Protein AF-A0A1R1YXZ3-F1 (afdb_monomer_lite)

Sequence (141 aa):
MTSAPQQPGLRSFIVYDRVPAGLAAYPITDDRNAPHLHMGDFAIIDPSDTDPCEGELFLMEWRSSPGHYSVNETFFRPGITGWCVGPVAQPEWVKEAIAAGAQPARWCDFGYKTEALRERLMGRIVGLFQSTYSEPMEAGQ

Structure (mmCIF, N/CA/C/O backbone):
data_AF-A0A1R1YXZ3-F1
#
_entry.id   AF-A0A1R1YXZ3-F1
#
loop_
_atom_site.group_PDB
_atom_site.id
_atom_site.type_symbol
_atom_site.label_atom_id
_atom_site.label_alt_id
_atom_site.label_comp_id
_atom_site.label_asym_id
_atom_site.label_entity_id
_atom_site.label_seq_id
_atom_site.pdbx_PDB_ins_code
_atom_site.Cartn_x
_atom_site.Cartn_y
_atom_site.Cartn_z
_atom_site.occupancy
_atom_site.B_iso_or_equiv
_atom_site.auth_seq_id
_atom_site.auth_comp_id
_atom_site.auth_asym_id
_atom_site.auth_atom_id
_atom_site.pdbx_PDB_model_num
ATOM 1 N N . MET A 1 1 ? 21.638 -24.372 11.375 1.00 40.50 1 MET A N 1
ATOM 2 C CA . MET A 1 1 ? 20.678 -24.812 10.342 1.00 40.50 1 MET A CA 1
ATOM 3 C C . MET A 1 1 ? 19.543 -23.808 10.345 1.00 40.50 1 MET A C 1
ATOM 5 O O . MET A 1 1 ? 18.731 -23.829 11.257 1.00 40.50 1 MET A O 1
ATOM 9 N N . THR A 1 2 ? 19.563 -22.851 9.425 1.00 44.94 2 THR A N 1
ATOM 10 C CA . THR A 1 2 ? 18.511 -21.836 9.315 1.00 44.94 2 THR A CA 1
ATOM 11 C C . THR A 1 2 ? 17.342 -22.503 8.603 1.00 44.94 2 THR A C 1
ATOM 13 O O . THR A 1 2 ? 17.485 -22.882 7.443 1.00 44.94 2 THR A O 1
ATOM 16 N N . SER A 1 3 ? 16.236 -22.755 9.309 1.00 51.53 3 SER A N 1
ATOM 17 C CA . SER A 1 3 ? 15.028 -23.280 8.669 1.00 51.53 3 SER A CA 1
ATOM 18 C C . SER A 1 3 ? 14.614 -22.297 7.584 1.00 51.53 3 SER A C 1
ATOM 20 O O . SER A 1 3 ? 14.438 -21.113 7.873 1.00 51.53 3 SER A O 1
ATOM 22 N N . ALA A 1 4 ? 14.470 -22.773 6.347 1.00 56.22 4 ALA A N 1
ATOM 23 C CA . ALA A 1 4 ? 13.774 -22.001 5.331 1.00 56.22 4 ALA A CA 1
ATOM 24 C C . ALA A 1 4 ? 12.374 -21.654 5.876 1.00 56.22 4 ALA A C 1
ATOM 26 O O . ALA A 1 4 ? 11.801 -22.470 6.615 1.00 56.22 4 ALA A O 1
ATOM 27 N N . PRO A 1 5 ? 11.838 -20.455 5.585 1.00 53.75 5 PRO A N 1
ATOM 28 C CA . PRO A 1 5 ? 10.486 -20.112 5.998 1.00 53.75 5 PRO A CA 1
ATOM 29 C C . PRO A 1 5 ? 9.535 -21.187 5.475 1.00 53.75 5 PRO A C 1
ATOM 31 O O . PRO A 1 5 ? 9.647 -21.608 4.324 1.00 53.75 5 PRO A O 1
ATOM 34 N N . GLN A 1 6 ? 8.611 -21.638 6.327 1.00 63.03 6 GLN A N 1
ATOM 35 C CA . GLN A 1 6 ? 7.654 -22.693 5.982 1.00 63.03 6 GLN A CA 1
ATOM 36 C C . GLN A 1 6 ? 6.846 -22.339 4.720 1.00 63.03 6 GLN A C 1
ATOM 38 O O . GLN A 1 6 ? 6.395 -23.234 4.010 1.00 63.03 6 GLN A O 1
ATOM 43 N N . GLN A 1 7 ? 6.717 -21.042 4.416 1.00 58.22 7 GLN A N 1
ATOM 44 C CA . GLN A 1 7 ? 6.123 -20.525 3.191 1.00 58.22 7 GLN A CA 1
ATOM 45 C C . GLN A 1 7 ? 6.930 -19.325 2.653 1.00 58.22 7 GLN A C 1
ATOM 47 O O . GLN A 1 7 ? 6.737 -18.194 3.105 1.00 58.22 7 GLN A O 1
ATOM 52 N N . PRO A 1 8 ? 7.863 -19.544 1.710 1.00 57.09 8 PRO A N 1
ATOM 53 C CA . PRO A 1 8 ? 8.615 -18.464 1.076 1.00 57.09 8 PRO A CA 1
ATOM 54 C C . PRO A 1 8 ? 7.675 -17.491 0.354 1.00 57.09 8 PRO A C 1
ATOM 56 O O . PRO A 1 8 ? 6.821 -17.920 -0.416 1.00 57.09 8 PRO A O 1
ATOM 59 N N . GLY A 1 9 ? 7.833 -16.190 0.604 1.00 61.81 9 GLY A N 1
ATOM 60 C CA . GLY A 1 9 ? 7.010 -15.144 -0.013 1.00 61.81 9 GLY A CA 1
ATOM 61 C C . GLY A 1 9 ? 5.637 -14.929 0.630 1.00 61.81 9 GLY A C 1
ATOM 62 O O . GLY A 1 9 ? 4.918 -14.040 0.189 1.00 61.81 9 GLY A O 1
ATOM 63 N N . LEU A 1 10 ? 5.269 -15.683 1.678 1.00 64.12 10 LEU A N 1
ATOM 64 C CA . LEU A 1 10 ? 4.048 -15.414 2.434 1.00 64.12 10 LEU A CA 1
ATOM 65 C C . LEU A 1 10 ? 4.329 -14.563 3.677 1.00 64.12 10 LEU A C 1
ATOM 67 O O . LEU A 1 10 ? 5.029 -14.990 4.595 1.00 64.12 10 LEU A O 1
ATOM 71 N N . ARG A 1 11 ? 3.763 -13.352 3.702 1.00 70.44 11 ARG A N 1
ATOM 72 C CA . ARG A 1 11 ? 3.744 -12.467 4.869 1.00 70.44 11 ARG A CA 1
ATOM 73 C C . ARG A 1 11 ? 2.458 -12.666 5.668 1.00 70.44 11 ARG A C 1
ATOM 75 O O . ARG A 1 11 ? 1.364 -12.608 5.106 1.00 70.44 11 ARG A O 1
ATOM 82 N N . SER A 1 12 ? 2.607 -12.851 6.979 1.00 81.00 12 SER A N 1
ATOM 83 C CA . SER A 1 12 ? 1.497 -12.831 7.935 1.00 81.00 12 SER A CA 1
ATOM 84 C C . SER A 1 12 ? 1.316 -11.428 8.504 1.00 81.00 12 SER A C 1
ATOM 86 O O . SER A 1 12 ? 2.286 -10.797 8.930 1.00 81.00 12 SER A O 1
ATOM 88 N N . PHE A 1 13 ? 0.074 -10.958 8.542 1.00 90.69 13 PHE A N 1
ATOM 89 C CA . PHE A 1 13 ? -0.295 -9.699 9.179 1.00 90.69 13 PHE A CA 1
ATOM 90 C C . PHE A 1 13 ? -0.572 -9.877 10.670 1.00 90.69 13 PHE A C 1
ATOM 92 O O . PHE A 1 13 ? -1.056 -10.922 11.107 1.00 90.69 13 PHE A O 1
ATOM 99 N N . ILE A 1 14 ? -0.303 -8.830 11.453 1.00 93.00 14 ILE A N 1
ATOM 100 C CA . ILE A 1 14 ? -0.816 -8.748 12.822 1.00 93.00 14 ILE A CA 1
ATOM 101 C C . ILE A 1 14 ? -2.337 -8.601 12.735 1.00 93.00 14 ILE A C 1
ATOM 103 O O . ILE A 1 14 ? -2.834 -7.758 11.989 1.00 93.00 14 ILE A O 1
ATOM 107 N N . VAL A 1 15 ? -3.069 -9.406 13.501 1.00 94.62 15 VAL A N 1
ATOM 108 C CA . VAL A 1 15 ? -4.523 -9.276 13.630 1.00 94.62 15 VAL A CA 1
ATOM 109 C C . VAL A 1 15 ? -4.831 -8.443 14.868 1.00 94.62 15 VAL A C 1
ATOM 111 O O . VAL A 1 15 ? -4.404 -8.776 15.974 1.00 94.62 15 VAL A O 1
ATOM 114 N N . TYR A 1 16 ? -5.560 -7.353 14.669 1.00 94.69 16 TYR A N 1
ATOM 115 C CA . TYR A 1 16 ? -5.976 -6.416 15.700 1.00 94.69 16 TYR A CA 1
ATOM 116 C C . TYR A 1 16 ? -7.467 -6.581 16.003 1.00 94.69 16 TYR A C 1
ATOM 118 O O . TYR A 1 16 ? -8.296 -6.645 15.096 1.00 94.69 16 TYR A O 1
ATOM 126 N N . ASP A 1 17 ? -7.815 -6.579 17.286 1.00 94.12 17 ASP A N 1
ATOM 127 C CA . ASP A 1 17 ? -9.196 -6.601 17.788 1.00 94.12 17 ASP A CA 1
ATOM 128 C C . ASP A 1 17 ? -9.834 -5.202 17.865 1.00 94.12 17 ASP A C 1
ATOM 130 O O . ASP A 1 17 ? -11.046 -5.057 18.019 1.00 94.12 17 ASP A O 1
ATOM 134 N N . ARG A 1 18 ? -9.010 -4.159 17.742 1.00 94.19 18 ARG A N 1
ATOM 135 C CA . ARG A 1 18 ? -9.368 -2.739 17.677 1.00 94.19 18 ARG A CA 1
ATOM 136 C C . ARG A 1 18 ? -8.347 -1.992 16.835 1.00 94.19 18 ARG A C 1
ATOM 138 O O . ARG A 1 18 ? -7.173 -2.348 16.844 1.00 94.19 18 ARG A O 1
ATOM 145 N N . VAL A 1 19 ? -8.758 -0.913 16.178 1.00 96.31 19 VAL A N 1
ATOM 146 C CA . VAL A 1 19 ? -7.818 -0.028 15.474 1.00 96.31 19 VAL A CA 1
ATOM 147 C C . VAL A 1 19 ? -6.916 0.664 16.508 1.00 96.31 19 VAL A C 1
ATOM 149 O O . VAL A 1 19 ? -7.438 1.377 17.372 1.00 96.31 19 VAL A O 1
ATOM 152 N N . PRO A 1 20 ? -5.585 0.457 16.483 1.00 96.56 20 PRO A N 1
ATOM 153 C CA . PRO A 1 20 ? -4.685 1.136 17.410 1.00 96.56 20 PRO A CA 1
ATOM 154 C C . PRO A 1 20 ? -4.697 2.655 17.203 1.00 96.56 20 PRO A C 1
ATOM 156 O O . PRO A 1 20 ? -4.926 3.145 16.099 1.00 96.56 20 PRO A O 1
ATOM 159 N N . ALA A 1 21 ? -4.425 3.413 18.266 1.00 97.25 21 ALA A N 1
ATOM 160 C CA . ALA A 1 21 ? -4.357 4.869 18.176 1.00 97.25 21 ALA A CA 1
ATOM 161 C C . ALA A 1 21 ? -3.282 5.308 17.168 1.00 97.25 21 ALA A C 1
ATOM 163 O O . ALA A 1 21 ? -2.166 4.793 17.186 1.00 97.25 21 ALA A O 1
ATOM 164 N N . GLY A 1 22 ? -3.626 6.266 16.307 1.00 97.06 22 GLY A N 1
ATOM 165 C CA . GLY A 1 22 ? -2.747 6.747 15.237 1.00 97.06 22 GLY A CA 1
ATOM 166 C C . GLY A 1 22 ? -2.784 5.908 13.956 1.00 97.06 22 GLY A C 1
ATOM 167 O O . GLY A 1 22 ? -2.288 6.377 12.938 1.00 97.06 22 GLY A O 1
ATOM 168 N N . LEU A 1 23 ? -3.408 4.725 13.978 1.00 98.19 23 LEU A N 1
ATOM 169 C CA . LEU A 1 23 ? -3.632 3.903 12.789 1.00 98.19 23 LEU A CA 1
ATOM 170 C C . LEU A 1 23 ? -5.043 4.118 12.231 1.00 98.19 23 LEU A C 1
ATOM 172 O O . LEU A 1 23 ? -5.933 4.640 12.908 1.00 98.19 23 LEU A O 1
ATOM 176 N N . ALA A 1 24 ? -5.251 3.691 10.989 1.00 97.56 24 ALA A N 1
ATOM 177 C CA . ALA A 1 24 ? -6.545 3.722 10.317 1.00 97.56 24 ALA A CA 1
ATOM 178 C C . ALA A 1 24 ? -6.964 2.318 9.866 1.00 97.56 24 ALA A C 1
ATOM 180 O O . ALA A 1 24 ? -6.123 1.441 9.700 1.00 97.56 24 ALA A O 1
ATOM 181 N N . ALA A 1 25 ? -8.263 2.112 9.650 1.00 97.19 25 ALA A N 1
ATOM 182 C CA . ALA A 1 25 ? -8.789 0.909 9.011 1.00 97.19 25 ALA A CA 1
ATOM 183 C C . ALA A 1 25 ? -9.325 1.250 7.618 1.00 97.19 25 ALA A C 1
ATOM 185 O O . ALA A 1 25 ? -9.957 2.292 7.434 1.00 97.19 25 ALA A O 1
ATOM 186 N N . TYR A 1 26 ? -9.108 0.359 6.655 1.00 97.50 26 TYR A N 1
ATOM 187 C CA . TYR A 1 26 ? -9.589 0.509 5.286 1.00 97.50 26 TYR A CA 1
ATOM 188 C C . TYR A 1 26 ? -10.239 -0.789 4.791 1.00 97.50 26 TYR A C 1
ATOM 190 O O . TYR A 1 26 ? -9.617 -1.848 4.898 1.00 97.50 26 TYR A O 1
ATOM 198 N N . PRO A 1 27 ? -11.475 -0.733 4.263 1.00 97.19 27 PRO A N 1
ATOM 199 C CA . PRO A 1 27 ? -12.170 -1.918 3.778 1.00 97.19 27 PRO A CA 1
ATOM 200 C C . PRO A 1 27 ? -11.547 -2.425 2.475 1.00 97.19 27 PRO A C 1
ATOM 202 O O . PRO A 1 27 ? -11.344 -1.664 1.528 1.00 97.19 27 PRO A O 1
ATOM 205 N N . ILE A 1 28 ? -11.298 -3.726 2.402 1.00 95.88 28 ILE A N 1
ATOM 206 C CA . ILE A 1 28 ? -10.852 -4.403 1.189 1.00 95.88 28 ILE A CA 1
ATOM 207 C C . ILE A 1 28 ? -12.078 -4.830 0.385 1.00 95.88 28 ILE A C 1
ATOM 209 O O . ILE A 1 28 ? -12.959 -5.535 0.875 1.00 95.88 28 ILE A O 1
ATOM 213 N N . THR A 1 29 ? -12.150 -4.376 -0.862 1.00 94.31 29 THR A N 1
ATOM 214 C CA . THR A 1 29 ? -13.336 -4.517 -1.722 1.00 94.31 29 THR A CA 1
ATOM 215 C C . THR A 1 29 ? -13.157 -5.524 -2.858 1.00 94.31 29 THR A C 1
ATOM 217 O O . THR A 1 29 ? -14.094 -5.745 -3.620 1.00 94.31 29 THR A O 1
ATOM 220 N N . ASP A 1 30 ? -11.978 -6.138 -2.977 1.00 91.31 30 ASP A N 1
ATOM 221 C CA . ASP A 1 30 ? -11.647 -7.137 -3.992 1.00 91.31 30 ASP A CA 1
ATOM 222 C C . ASP A 1 30 ? -10.532 -8.087 -3.512 1.00 91.31 30 ASP A C 1
ATOM 224 O O . ASP A 1 30 ? -9.866 -7.821 -2.516 1.00 91.31 30 ASP A O 1
ATOM 228 N N . ASP A 1 31 ? -10.317 -9.190 -4.232 1.00 91.38 31 ASP A N 1
ATOM 229 C CA . ASP A 1 31 ? -9.305 -10.210 -3.906 1.00 91.38 31 ASP A CA 1
ATOM 230 C C . ASP A 1 31 ? -7.979 -10.029 -4.670 1.00 91.38 31 ASP A C 1
ATOM 232 O O . ASP A 1 31 ? -7.192 -10.969 -4.812 1.00 91.38 31 ASP A O 1
ATOM 236 N N . ARG A 1 32 ? -7.685 -8.834 -5.201 1.00 89.31 32 ARG A N 1
ATOM 237 C CA . ARG A 1 32 ? -6.461 -8.631 -6.000 1.00 89.31 32 ARG A CA 1
ATOM 238 C C . ARG A 1 32 ? -5.179 -8.750 -5.174 1.00 89.31 32 ARG A C 1
ATOM 240 O O . ARG A 1 32 ? -4.110 -8.936 -5.740 1.00 89.31 32 ARG A O 1
ATOM 247 N N . ASN A 1 33 ? -5.269 -8.664 -3.851 1.00 91.06 33 ASN A N 1
ATOM 248 C CA . ASN A 1 33 ? -4.130 -8.812 -2.945 1.00 91.06 33 ASN A CA 1
ATOM 249 C C . ASN A 1 33 ? -4.156 -10.128 -2.152 1.00 91.06 33 ASN A C 1
ATOM 251 O O . ASN A 1 33 ? -3.428 -10.278 -1.167 1.00 91.06 33 ASN A O 1
ATOM 255 N N . ALA A 1 34 ? -4.957 -11.102 -2.594 1.00 89.81 34 ALA A N 1
ATOM 256 C CA . ALA A 1 34 ? -4.901 -12.453 -2.060 1.00 89.81 34 ALA A CA 1
ATOM 257 C C . ALA A 1 34 ? -3.501 -13.068 -2.298 1.00 89.81 34 ALA A C 1
ATOM 259 O O . ALA A 1 34 ? -2.867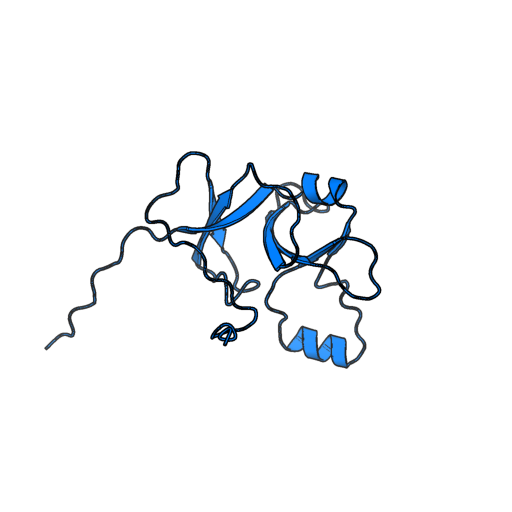 -12.787 -3.320 1.00 89.81 34 ALA A O 1
ATOM 260 N N . PRO A 1 35 ? -2.995 -13.916 -1.385 1.00 89.12 35 PRO A N 1
ATOM 261 C CA . PRO A 1 35 ? -3.666 -14.438 -0.189 1.00 89.12 35 PRO A CA 1
ATOM 262 C C . PRO A 1 35 ? -3.497 -13.558 1.064 1.00 89.12 35 PRO A C 1
ATOM 264 O O . PRO A 1 35 ? -3.829 -13.995 2.160 1.00 89.12 35 PRO A O 1
ATOM 267 N N . HIS A 1 36 ? -2.924 -12.358 0.941 1.00 89.12 36 HIS A N 1
ATOM 268 C CA . HIS A 1 36 ? -2.626 -11.516 2.105 1.00 89.12 36 HIS A CA 1
ATOM 269 C C . HIS A 1 36 ? -3.829 -10.712 2.582 1.00 89.12 36 HIS A C 1
ATOM 271 O O . HIS A 1 36 ? -3.971 -10.492 3.781 1.00 89.12 36 HIS A O 1
ATOM 277 N N . LEU A 1 37 ? -4.653 -10.253 1.640 1.00 92.69 37 LEU A N 1
ATOM 278 C CA . LEU A 1 37 ? -5.869 -9.490 1.890 1.00 92.69 37 LEU A CA 1
ATOM 279 C C . LEU A 1 37 ? -6.987 -10.044 1.012 1.00 92.69 37 LEU A C 1
ATOM 281 O O . LEU A 1 37 ? -6.795 -10.223 -0.195 1.00 92.69 37 LEU A O 1
ATOM 285 N N . HIS A 1 38 ? -8.144 -10.265 1.618 1.00 93.25 38 HIS A N 1
ATOM 286 C CA . HIS A 1 38 ? -9.344 -10.763 0.966 1.00 93.25 38 HIS A CA 1
ATOM 287 C C . HIS A 1 38 ? -10.457 -9.721 0.963 1.00 93.25 38 HIS A C 1
ATOM 289 O O . HIS A 1 38 ? -10.535 -8.849 1.832 1.00 93.25 38 HIS A O 1
ATOM 295 N N . MET A 1 39 ? -11.358 -9.823 -0.012 1.00 94.19 39 MET A N 1
ATOM 296 C CA . MET A 1 39 ? -12.573 -9.016 -0.023 1.00 94.19 39 MET A CA 1
ATOM 297 C C . MET A 1 39 ? -13.356 -9.214 1.285 1.00 94.19 39 MET A C 1
ATOM 299 O O . MET A 1 39 ? -13.643 -10.339 1.688 1.00 94.19 39 MET A O 1
ATOM 303 N N . GLY A 1 40 ? -13.744 -8.107 1.920 1.00 93.81 40 GLY A N 1
ATOM 304 C CA . GLY A 1 40 ? -14.430 -8.100 3.214 1.00 93.81 40 GLY A CA 1
ATOM 305 C C . GLY A 1 40 ? -13.500 -7.911 4.414 1.00 93.81 40 GLY A C 1
ATOM 306 O O . GLY A 1 40 ? -13.990 -7.573 5.493 1.00 93.81 40 GLY A O 1
ATOM 307 N N . ASP A 1 41 ? -12.184 -8.044 4.232 1.00 95.31 41 ASP A N 1
ATOM 308 C CA . ASP A 1 41 ? -11.213 -7.686 5.262 1.00 95.31 41 ASP A CA 1
ATOM 309 C C . ASP A 1 41 ? -11.211 -6.176 5.528 1.00 95.31 41 ASP A C 1
ATOM 311 O O . ASP A 1 41 ? -11.558 -5.351 4.678 1.00 95.31 41 ASP A O 1
ATOM 315 N N . PHE A 1 42 ? -10.728 -5.801 6.710 1.00 96.94 42 PHE A N 1
ATOM 316 C CA . PHE A 1 42 ? -10.348 -4.429 7.022 1.00 96.94 42 PHE A CA 1
ATOM 317 C C . PHE A 1 42 ? -8.842 -4.378 7.254 1.00 96.94 42 PHE A C 1
ATOM 319 O O . PHE A 1 42 ? -8.346 -4.880 8.258 1.00 96.94 42 PHE A O 1
ATOM 326 N N . ALA A 1 43 ? -8.102 -3.760 6.341 1.00 97.44 43 ALA A N 1
ATOM 327 C CA . ALA A 1 43 ? -6.667 -3.568 6.495 1.00 97.44 43 ALA A CA 1
ATOM 328 C C . ALA A 1 43 ? -6.378 -2.440 7.493 1.00 97.44 43 ALA A C 1
ATOM 330 O O . ALA A 1 43 ? -6.985 -1.371 7.422 1.00 97.44 43 ALA A O 1
ATOM 331 N N . ILE A 1 44 ? -5.431 -2.665 8.403 1.00 98.06 44 ILE A N 1
ATOM 332 C CA . ILE A 1 44 ? -4.891 -1.638 9.294 1.00 98.06 44 ILE A CA 1
ATOM 333 C C . ILE A 1 44 ? -3.724 -0.940 8.603 1.00 98.06 44 ILE A C 1
ATOM 335 O O . ILE A 1 44 ? -2.773 -1.588 8.159 1.00 98.06 44 ILE A O 1
ATOM 339 N N . ILE A 1 45 ? -3.797 0.384 8.553 1.00 98.25 45 ILE A N 1
ATOM 340 C CA . ILE A 1 45 ? -2.853 1.268 7.877 1.00 98.25 45 ILE A CA 1
ATOM 341 C C . ILE A 1 45 ? -2.107 2.107 8.911 1.00 98.25 45 ILE A C 1
ATOM 343 O O . ILE A 1 45 ? -2.737 2.703 9.787 1.00 98.25 45 ILE A O 1
ATOM 347 N N . ASP A 1 46 ? -0.788 2.208 8.758 1.00 98.25 46 ASP A N 1
ATOM 348 C CA . ASP A 1 46 ? 0.028 3.239 9.397 1.00 98.25 46 ASP A CA 1
ATOM 349 C C . ASP A 1 46 ? 0.216 4.430 8.444 1.00 98.25 46 ASP A C 1
ATOM 351 O O . ASP A 1 46 ? 1.019 4.339 7.512 1.00 98.25 46 ASP A O 1
ATOM 355 N N . PRO A 1 47 ? -0.510 5.548 8.646 1.00 98.00 47 PRO A N 1
ATOM 356 C CA . PRO A 1 47 ? -0.427 6.712 7.769 1.00 98.00 47 PRO A CA 1
ATOM 357 C C . PRO A 1 47 ? 0.879 7.501 7.921 1.00 98.00 47 PRO A C 1
ATOM 359 O O . PRO A 1 47 ? 1.164 8.373 7.103 1.00 98.00 47 PRO A O 1
ATOM 362 N N . SER A 1 48 ? 1.669 7.236 8.967 1.00 97.75 48 SER A N 1
ATOM 363 C CA . SER A 1 48 ? 2.979 7.867 9.142 1.00 97.75 48 SER A CA 1
ATOM 364 C C . SER A 1 48 ? 4.072 7.187 8.312 1.00 97.75 48 SER A C 1
ATOM 366 O O . SER A 1 48 ? 5.081 7.819 7.989 1.00 97.75 48 SER A O 1
ATOM 368 N N . ASP A 1 49 ? 3.849 5.932 7.908 1.00 97.88 49 ASP A N 1
ATOM 369 C CA . ASP A 1 49 ? 4.781 5.150 7.104 1.00 97.88 49 ASP A CA 1
ATOM 370 C C . ASP A 1 49 ? 4.410 5.202 5.618 1.00 97.88 49 ASP A C 1
ATOM 372 O O . ASP A 1 49 ? 3.565 4.457 5.118 1.00 97.88 49 ASP A O 1
ATOM 376 N N . THR A 1 50 ? 5.069 6.109 4.903 1.00 98.19 50 THR A N 1
ATOM 377 C CA . THR A 1 50 ? 4.899 6.319 3.457 1.00 98.19 50 THR A CA 1
ATOM 378 C C . THR A 1 50 ? 6.163 5.983 2.669 1.00 98.19 50 THR A C 1
ATOM 380 O O . THR A 1 50 ? 6.248 6.287 1.480 1.00 98.19 50 THR A O 1
ATOM 383 N N . ASP A 1 51 ? 7.168 5.376 3.310 1.00 97.75 51 ASP A N 1
ATOM 384 C CA . ASP A 1 51 ? 8.424 5.048 2.641 1.00 97.75 51 ASP A CA 1
ATOM 385 C C . ASP A 1 51 ? 8.279 3.734 1.858 1.00 97.75 51 ASP A C 1
ATOM 387 O O . ASP A 1 51 ? 8.053 2.690 2.485 1.00 97.75 51 ASP A O 1
ATOM 391 N N . PRO A 1 52 ? 8.373 3.753 0.510 1.00 96.75 52 PRO A N 1
ATOM 392 C CA . PRO A 1 52 ? 8.187 2.554 -0.299 1.00 96.75 52 PRO A CA 1
ATOM 393 C C . PRO A 1 52 ? 9.185 1.460 0.091 1.00 96.75 52 PRO A C 1
ATOM 395 O O . PRO A 1 52 ? 10.374 1.727 0.268 1.00 96.75 52 PRO A O 1
ATOM 398 N N . CYS A 1 53 ? 8.710 0.220 0.189 1.00 95.31 53 CYS A N 1
ATOM 399 C CA . CYS A 1 53 ? 9.531 -0.918 0.586 1.00 95.31 53 CYS A CA 1
ATOM 400 C C . CYS A 1 53 ? 9.187 -2.130 -0.281 1.00 95.31 53 CYS A C 1
ATOM 402 O O . CYS A 1 53 ? 8.018 -2.460 -0.464 1.00 95.31 53 CYS A O 1
ATOM 404 N N . GLU A 1 54 ? 10.197 -2.777 -0.853 1.00 93.88 54 GLU A N 1
ATOM 405 C CA . GLU A 1 54 ? 9.974 -3.888 -1.776 1.00 93.88 54 GLU A CA 1
ATOM 406 C C . GLU A 1 54 ? 9.220 -5.043 -1.097 1.00 93.88 54 GLU A C 1
ATOM 408 O O . GLU A 1 54 ? 9.632 -5.529 -0.046 1.00 93.88 54 GLU A O 1
ATOM 413 N N . GLY A 1 55 ? 8.112 -5.465 -1.708 1.00 91.62 55 GLY A N 1
ATOM 414 C CA . GLY A 1 55 ? 7.227 -6.517 -1.206 1.00 91.62 55 GLY A CA 1
ATOM 415 C C . GLY A 1 55 ? 6.179 -6.053 -0.189 1.00 91.62 55 GLY A C 1
ATOM 416 O O . GLY A 1 55 ? 5.352 -6.851 0.250 1.00 91.62 55 GLY A O 1
ATOM 417 N N . GLU A 1 56 ? 6.188 -4.779 0.212 1.00 95.12 56 GLU A N 1
ATOM 418 C CA . GLU A 1 56 ? 5.232 -4.251 1.186 1.00 95.12 56 GLU A CA 1
ATOM 419 C C . GLU A 1 56 ? 3.973 -3.693 0.510 1.00 95.12 56 GLU A C 1
ATOM 421 O O . GLU A 1 56 ? 4.019 -3.112 -0.577 1.00 95.12 56 GLU A O 1
ATOM 426 N N . LEU A 1 57 ? 2.833 -3.861 1.187 1.00 96.56 57 LEU A N 1
ATOM 427 C CA . LEU A 1 57 ? 1.542 -3.334 0.752 1.00 96.56 57 LEU A CA 1
ATOM 428 C C . LEU A 1 57 ? 1.320 -1.935 1.315 1.00 96.56 57 LEU A C 1
ATOM 430 O O . LEU A 1 57 ? 1.527 -1.692 2.504 1.00 96.56 57 LEU A O 1
ATOM 434 N N . PHE A 1 58 ? 0.796 -1.042 0.485 1.00 98.06 58 PHE A N 1
ATOM 435 C CA . PHE A 1 58 ? 0.417 0.311 0.874 1.00 98.06 58 PHE A CA 1
ATOM 436 C C . PHE A 1 58 ? -0.972 0.648 0.352 1.00 98.06 58 PHE A C 1
ATOM 438 O O . PHE A 1 58 ? -1.364 0.211 -0.733 1.00 98.06 58 PHE A O 1
ATOM 445 N N . LEU A 1 59 ? -1.698 1.487 1.092 1.00 97.94 59 LEU A N 1
ATOM 446 C CA . LEU A 1 59 ? -2.830 2.199 0.517 1.00 97.94 59 LEU A CA 1
ATOM 447 C C . LEU A 1 59 ? -2.281 3.307 -0.386 1.00 97.94 59 LEU A C 1
ATOM 449 O O . LEU A 1 59 ? -1.518 4.155 0.070 1.00 97.94 59 LEU A O 1
ATOM 453 N N . MET A 1 60 ? -2.669 3.312 -1.656 1.00 96.50 60 MET A N 1
ATOM 454 C CA . MET A 1 60 ? -2.190 4.280 -2.641 1.00 96.50 60 MET A CA 1
ATOM 455 C C . MET A 1 60 ? -3.350 5.069 -3.242 1.00 96.50 60 MET A C 1
ATOM 457 O O . MET A 1 60 ? -4.384 4.488 -3.569 1.00 96.50 60 MET A O 1
ATOM 461 N N . GLU A 1 61 ? -3.151 6.373 -3.441 1.00 95.31 61 GLU A N 1
ATOM 462 C CA . GLU A 1 61 ? -4.038 7.224 -4.239 1.00 95.31 61 GLU A CA 1
ATOM 463 C C . GLU A 1 61 ? -3.561 7.323 -5.698 1.00 95.31 61 GLU A C 1
ATOM 465 O O . GLU A 1 61 ? -2.411 7.683 -5.981 1.00 95.31 61 GLU A O 1
ATOM 470 N N . TRP A 1 62 ? -4.456 7.059 -6.652 1.00 89.06 62 TRP A N 1
ATOM 471 C CA . TRP A 1 62 ? -4.113 7.086 -8.075 1.00 89.06 62 TRP A CA 1
ATOM 472 C C . TRP A 1 62 ? -4.024 8.502 -8.644 1.00 89.06 62 TRP A C 1
ATOM 474 O O . TRP A 1 62 ? -4.948 9.307 -8.543 1.00 89.06 62 TRP A O 1
ATOM 484 N N . ARG A 1 63 ? -2.938 8.788 -9.374 1.00 81.12 63 ARG A N 1
ATOM 485 C CA . ARG A 1 63 ? -2.725 10.098 -10.014 1.00 81.12 63 ARG A CA 1
ATOM 486 C C . ARG A 1 63 ? -3.804 10.477 -11.023 1.00 81.12 63 ARG A C 1
ATOM 488 O O . ARG A 1 63 ? -4.140 11.652 -11.134 1.00 81.12 63 ARG A O 1
ATOM 495 N N . SER A 1 64 ? -4.300 9.505 -11.780 1.00 80.88 64 SER A N 1
ATOM 496 C CA . SER A 1 64 ? -5.311 9.719 -12.818 1.00 80.88 64 SER A CA 1
ATOM 497 C C . SER A 1 64 ? -6.710 9.976 -12.255 1.00 80.88 64 SER A C 1
ATOM 499 O O . SER A 1 64 ? -7.560 10.477 -12.985 1.00 80.88 64 SER A O 1
ATOM 501 N N . SER A 1 65 ? -6.950 9.656 -10.982 1.00 83.25 65 SER A N 1
ATOM 502 C CA . SER A 1 65 ? -8.259 9.779 -10.348 1.00 83.25 65 SER A CA 1
ATOM 503 C C . SER A 1 65 ? -8.098 10.125 -8.865 1.00 83.25 65 SER A C 1
ATOM 505 O O . SER A 1 65 ? -8.150 9.226 -8.027 1.00 83.25 65 SER A O 1
ATOM 507 N N . PRO A 1 66 ? -7.907 11.412 -8.525 1.00 86.31 66 PRO A N 1
ATOM 508 C CA . PRO A 1 66 ? -7.861 11.855 -7.134 1.00 86.31 66 PRO A CA 1
ATOM 509 C C . PRO A 1 66 ? -9.076 11.357 -6.338 1.00 86.31 66 PRO A C 1
ATOM 511 O O . PRO A 1 66 ? -10.193 11.321 -6.858 1.00 86.31 66 PRO A O 1
ATOM 514 N N . GLY A 1 67 ? -8.854 10.943 -5.093 1.00 89.31 67 GLY A N 1
ATOM 515 C CA . GLY A 1 67 ? -9.855 10.306 -4.233 1.00 89.31 67 GLY A CA 1
ATOM 516 C C . GLY A 1 67 ? -10.128 8.829 -4.541 1.00 89.31 67 GLY A C 1
ATOM 517 O O . GLY A 1 67 ? -10.924 8.205 -3.840 1.00 89.31 67 GLY A O 1
ATOM 518 N N . HIS A 1 68 ? -9.486 8.247 -5.561 1.00 91.25 68 HIS A N 1
ATOM 519 C CA . HIS A 1 68 ? -9.541 6.811 -5.814 1.00 91.25 68 HIS A CA 1
ATOM 520 C C . HIS A 1 68 ? -8.338 6.114 -5.181 1.00 91.25 68 HIS A C 1
ATOM 522 O O . HIS A 1 68 ? -7.190 6.344 -5.573 1.00 91.25 68 HIS A O 1
ATOM 528 N N . TYR A 1 69 ? -8.626 5.231 -4.227 1.00 94.38 69 TYR A N 1
ATOM 529 C CA . TYR A 1 69 ? -7.625 4.506 -3.458 1.00 94.38 69 TYR A CA 1
ATOM 530 C C . TYR A 1 69 ? -7.658 3.016 -3.767 1.00 94.38 69 TYR A C 1
ATOM 532 O O . TYR A 1 69 ? -8.716 2.445 -4.022 1.00 94.38 69 TYR A O 1
ATOM 540 N N . S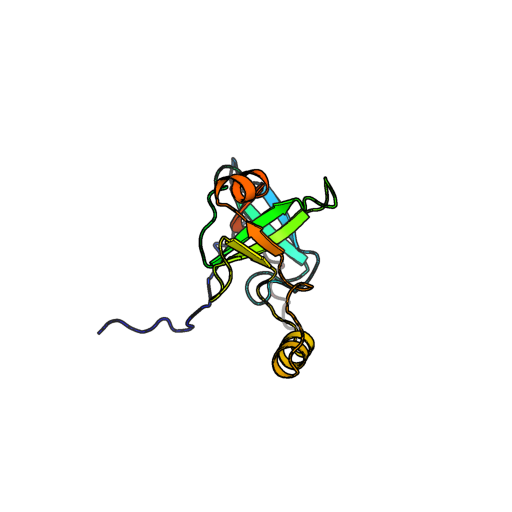ER A 1 70 ? -6.499 2.372 -3.697 1.00 94.25 70 SER A N 1
ATOM 541 C CA . SER A 1 70 ? -6.413 0.912 -3.696 1.00 94.25 70 SER A CA 1
ATOM 542 C C . SER A 1 70 ? -5.157 0.443 -2.983 1.00 94.25 70 SER A C 1
ATOM 544 O O . SER A 1 70 ? -4.145 1.149 -2.987 1.00 94.25 70 SER A O 1
ATOM 546 N N . VAL A 1 71 ? -5.206 -0.768 -2.439 1.00 95.94 71 VAL A N 1
ATOM 547 C CA . VAL A 1 71 ? -4.028 -1.415 -1.864 1.00 95.94 71 VAL A CA 1
ATOM 548 C C . VAL A 1 71 ? -3.171 -2.016 -2.973 1.00 95.94 71 VAL A C 1
ATOM 550 O O . VAL A 1 71 ? -3.687 -2.749 -3.818 1.00 95.94 71 VAL A O 1
ATOM 553 N N . ASN A 1 72 ? -1.877 -1.705 -2.963 1.00 95.25 72 ASN A N 1
ATOM 554 C CA . ASN A 1 72 ? -0.909 -2.232 -3.921 1.00 95.25 72 ASN A CA 1
ATOM 555 C C . ASN A 1 72 ? 0.400 -2.599 -3.223 1.00 95.25 72 ASN A C 1
ATOM 557 O O . ASN A 1 72 ? 0.806 -1.949 -2.261 1.00 95.25 72 ASN A O 1
ATOM 561 N N . GLU A 1 73 ? 1.066 -3.610 -3.763 1.00 95.31 73 GLU A N 1
ATOM 562 C CA . GLU A 1 73 ? 2.451 -3.950 -3.472 1.00 95.31 73 GLU A CA 1
ATOM 563 C C . GLU A 1 73 ? 3.386 -2.971 -4.179 1.00 95.31 73 GLU A C 1
ATOM 565 O O . GLU A 1 73 ? 3.187 -2.644 -5.354 1.00 95.31 73 GLU A O 1
ATOM 570 N N . THR A 1 74 ? 4.423 -2.522 -3.475 1.00 95.31 74 THR A N 1
ATOM 571 C CA . THR A 1 74 ? 5.554 -1.806 -4.073 1.00 95.31 74 THR A CA 1
ATOM 572 C C . THR A 1 74 ? 6.695 -2.780 -4.335 1.00 95.31 74 THR A C 1
ATOM 574 O O . THR A 1 74 ? 7.109 -3.493 -3.428 1.00 95.31 74 THR A O 1
ATOM 577 N N . PHE A 1 75 ? 7.239 -2.817 -5.550 1.00 93.62 75 PHE A N 1
ATOM 578 C CA . PHE A 1 75 ? 8.301 -3.764 -5.915 1.00 93.62 75 PHE A CA 1
ATOM 579 C C . PHE A 1 75 ? 9.202 -3.228 -7.032 1.00 93.62 75 PHE A C 1
ATOM 581 O O . PHE A 1 75 ? 8.865 -2.249 -7.708 1.00 93.62 75 PHE A O 1
ATOM 588 N N . PHE A 1 76 ? 10.342 -3.885 -7.264 1.00 91.44 76 PHE A N 1
ATOM 589 C CA . PHE A 1 76 ? 11.171 -3.643 -8.443 1.00 91.44 76 PHE A CA 1
ATOM 590 C C . PHE A 1 76 ? 10.982 -4.742 -9.487 1.00 91.44 76 PHE A C 1
ATOM 592 O O . PHE A 1 76 ? 10.816 -5.920 -9.178 1.00 91.44 76 PHE A O 1
ATOM 599 N N . ARG A 1 77 ? 11.027 -4.359 -10.766 1.00 86.31 77 ARG A N 1
ATOM 600 C CA . ARG A 1 77 ? 10.979 -5.304 -11.887 1.00 86.31 77 ARG A CA 1
ATOM 601 C C . ARG A 1 77 ? 12.255 -5.191 -12.724 1.00 86.31 77 ARG A C 1
ATOM 603 O O . ARG A 1 77 ? 12.623 -4.078 -13.104 1.00 86.31 77 ARG A O 1
ATOM 610 N N . PRO A 1 78 ? 12.904 -6.313 -13.087 1.00 85.06 78 PRO A N 1
ATOM 611 C CA . PRO A 1 78 ? 14.046 -6.291 -13.995 1.00 85.06 78 PRO A CA 1
ATOM 612 C C . PRO A 1 78 ? 13.729 -5.559 -15.305 1.00 85.06 78 PRO A C 1
ATOM 614 O O . PRO A 1 78 ? 12.700 -5.809 -15.932 1.00 85.06 78 PRO A O 1
ATOM 617 N N . GLY A 1 79 ? 14.618 -4.656 -15.720 1.00 84.88 79 GLY A N 1
ATOM 618 C CA . GLY A 1 79 ? 14.465 -3.874 -16.952 1.00 84.88 79 GLY A CA 1
ATOM 619 C C . GLY A 1 79 ? 13.553 -2.647 -16.841 1.00 84.88 79 GLY A C 1
ATOM 620 O O . GLY A 1 79 ? 13.436 -1.908 -17.816 1.00 84.88 79 GLY A O 1
ATOM 621 N N . ILE A 1 80 ? 12.947 -2.396 -15.677 1.00 86.56 80 ILE A N 1
ATOM 622 C CA . ILE A 1 80 ? 12.169 -1.185 -15.403 1.00 86.56 80 ILE A CA 1
ATOM 623 C C . ILE A 1 80 ? 12.942 -0.299 -14.426 1.00 86.56 80 ILE A C 1
ATOM 625 O O . ILE A 1 80 ? 13.354 -0.741 -13.356 1.00 86.56 80 ILE A O 1
ATOM 629 N N . THR A 1 81 ? 13.141 0.966 -14.792 1.00 92.31 81 THR A N 1
ATOM 630 C CA . THR A 1 81 ? 13.785 1.949 -13.914 1.00 92.31 81 THR A CA 1
ATOM 631 C C . THR A 1 81 ? 12.768 2.516 -12.932 1.00 92.31 81 THR A C 1
ATOM 633 O O . THR A 1 81 ? 11.780 3.093 -13.367 1.00 92.31 81 THR A O 1
ATOM 636 N N . GLY A 1 82 ? 13.046 2.442 -11.629 1.00 94.31 82 GLY A N 1
ATOM 637 C CA . GLY A 1 82 ? 12.185 2.992 -10.576 1.00 94.31 82 GLY A CA 1
ATOM 638 C C . GLY A 1 82 ? 11.187 1.982 -10.008 1.00 94.31 82 GLY A C 1
ATOM 639 O O . GLY A 1 82 ? 11.172 0.812 -10.390 1.00 94.31 82 GLY A O 1
ATOM 640 N N . TRP A 1 83 ? 10.367 2.445 -9.069 1.00 96.06 83 TRP A N 1
ATOM 641 C CA . TRP A 1 83 ? 9.379 1.620 -8.386 1.00 96.06 83 TRP A CA 1
ATOM 642 C C . TRP A 1 83 ? 8.237 1.220 -9.317 1.00 96.06 83 TRP A C 1
ATOM 644 O O . TRP A 1 83 ? 7.772 2.009 -10.150 1.00 96.06 83 TRP A O 1
ATOM 654 N N . CYS A 1 84 ? 7.780 -0.013 -9.130 1.00 93.69 84 CYS A N 1
ATOM 655 C CA . CYS A 1 84 ? 6.539 -0.536 -9.671 1.00 93.69 84 CYS A CA 1
ATOM 656 C C . CYS A 1 84 ? 5.515 -0.659 -8.543 1.00 93.69 84 CYS A C 1
ATOM 658 O O . CYS A 1 84 ? 5.869 -0.945 -7.398 1.00 93.69 84 CYS A O 1
ATOM 660 N N . VAL A 1 85 ? 4.249 -0.458 -8.890 1.00 93.56 85 VAL A N 1
ATOM 661 C CA . VAL A 1 85 ? 3.105 -0.675 -8.012 1.00 93.56 85 VAL A CA 1
ATOM 662 C C . VAL A 1 85 ? 2.066 -1.522 -8.714 1.00 93.56 85 VAL A C 1
ATOM 664 O O . VAL A 1 85 ? 1.765 -1.325 -9.895 1.00 93.56 85 VAL A O 1
ATOM 667 N N . GLY A 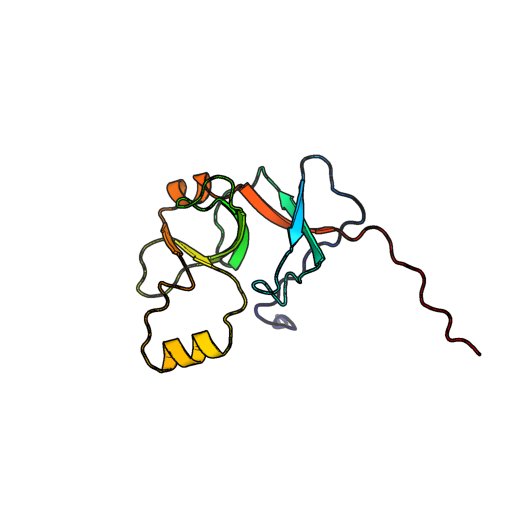1 86 ? 1.501 -2.469 -7.987 1.00 91.56 86 GLY A N 1
ATOM 668 C CA . GLY A 1 86 ? 0.405 -3.272 -8.492 1.00 91.56 86 GLY A CA 1
ATOM 669 C C . GLY A 1 86 ? -0.118 -4.240 -7.445 1.00 91.56 86 GLY A C 1
ATOM 670 O O . GLY A 1 86 ? 0.458 -4.366 -6.369 1.00 91.56 86 GLY A O 1
ATOM 671 N N . PRO A 1 87 ? -1.222 -4.920 -7.744 1.00 90.00 87 PRO A N 1
ATOM 672 C CA . PRO A 1 87 ? -1.762 -5.942 -6.861 1.00 90.00 87 PRO A CA 1
ATOM 673 C C . PRO A 1 87 ? -0.880 -7.200 -6.827 1.00 90.00 87 PRO A C 1
ATOM 675 O O . PRO A 1 87 ? -0.262 -7.555 -7.837 1.00 90.00 87 PRO A O 1
ATOM 678 N N . VAL A 1 88 ? -0.893 -7.901 -5.689 1.00 87.88 88 VAL A N 1
ATOM 679 C CA . VAL A 1 88 ? -0.099 -9.128 -5.458 1.00 87.88 88 VAL A CA 1
ATOM 680 C C . VAL A 1 88 ? -0.538 -10.269 -6.370 1.00 87.88 88 VAL A C 1
ATOM 682 O O . VAL A 1 88 ? 0.276 -10.911 -7.040 1.00 87.88 88 VAL A O 1
ATOM 685 N N . ALA A 1 89 ? -1.840 -10.552 -6.398 1.00 81.25 89 ALA A N 1
ATOM 686 C CA . ALA A 1 89 ? -2.365 -11.650 -7.184 1.00 81.25 89 ALA A CA 1
ATOM 687 C C . ALA A 1 89 ? -2.353 -11.240 -8.651 1.00 81.25 89 ALA A C 1
ATOM 689 O O . ALA A 1 89 ? -3.108 -10.367 -9.059 1.00 81.25 89 ALA A O 1
ATOM 690 N N . GLN A 1 90 ? -1.539 -11.895 -9.474 1.00 73.44 90 GLN A N 1
ATOM 691 C CA . GLN A 1 90 ? -1.702 -11.821 -10.923 1.00 73.44 90 GLN A CA 1
ATOM 692 C C . GLN A 1 90 ? -2.774 -12.836 -11.338 1.00 73.44 90 GLN A C 1
ATOM 694 O O . GLN A 1 90 ? -2.549 -14.038 -11.157 1.00 73.44 90 GLN A O 1
ATOM 699 N N . PRO A 1 91 ? -3.922 -12.399 -11.893 1.00 69.94 91 PRO A N 1
ATOM 700 C CA . PRO A 1 91 ? -4.910 -13.309 -12.448 1.00 69.94 91 PRO A CA 1
ATOM 701 C C . PRO A 1 91 ? -4.262 -14.239 -13.472 1.00 69.94 91 PRO A C 1
ATOM 703 O O . PRO A 1 91 ? -3.364 -13.822 -14.204 1.00 69.94 91 PRO A O 1
ATOM 706 N N . GLU A 1 92 ? -4.738 -15.478 -13.576 1.00 73.75 92 GLU A N 1
ATOM 707 C CA . GLU A 1 92 ? -4.125 -16.461 -14.478 1.00 73.75 92 GLU A CA 1
ATOM 708 C C . GLU A 1 92 ? -4.119 -15.981 -15.937 1.00 73.75 92 GLU A C 1
ATOM 710 O O . GLU A 1 92 ? -3.106 -16.080 -16.621 1.00 73.75 92 GLU A O 1
ATOM 715 N N . TRP A 1 93 ? -5.186 -15.299 -16.364 1.00 70.31 93 TRP A N 1
ATOM 716 C CA . TRP A 1 93 ? -5.256 -14.688 -17.692 1.00 70.31 93 TRP A CA 1
ATOM 717 C C . TRP A 1 93 ? -4.172 -13.619 -17.931 1.00 70.31 93 TRP A C 1
ATOM 719 O O . TRP A 1 93 ? -3.748 -13.423 -19.067 1.00 70.31 93 TRP A O 1
ATOM 729 N N . VAL A 1 94 ? -3.693 -12.925 -16.887 1.00 73.19 94 VAL A N 1
ATOM 730 C CA . VAL A 1 94 ? -2.568 -11.976 -16.998 1.00 73.19 94 VAL A CA 1
ATOM 731 C C . VAL A 1 94 ? -1.268 -12.737 -17.223 1.00 73.19 94 VAL A C 1
ATOM 733 O O . VAL A 1 94 ? -0.476 -12.339 -18.076 1.00 73.19 94 VAL A O 1
ATOM 736 N N . LYS A 1 95 ? -1.056 -13.847 -16.508 1.00 73.19 95 LYS A N 1
ATOM 737 C CA . LYS A 1 95 ? 0.124 -14.703 -16.702 1.00 73.19 95 LYS A CA 1
ATOM 738 C C . LYS A 1 95 ? 0.149 -15.285 -18.112 1.00 73.19 95 LYS A C 1
ATOM 74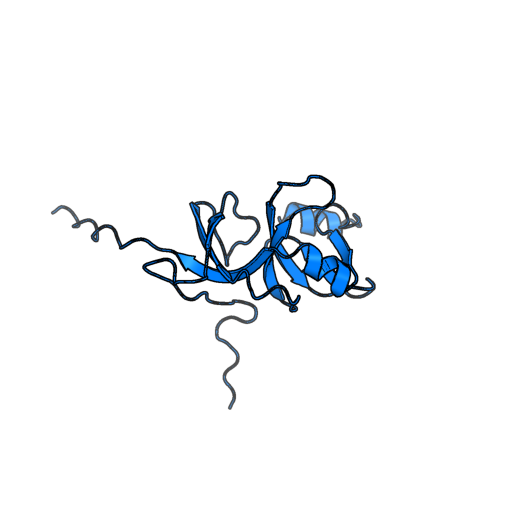0 O O . LYS A 1 95 ? 1.181 -15.222 -18.774 1.00 73.19 95 LYS A O 1
ATOM 745 N N . GLU A 1 96 ? -0.993 -15.772 -18.592 1.00 80.06 96 GLU A N 1
ATOM 746 C CA . GLU A 1 96 ? -1.166 -16.266 -19.960 1.00 80.06 96 GLU A CA 1
ATOM 747 C C . GLU A 1 96 ? -0.915 -15.164 -20.996 1.00 80.06 96 GLU A C 1
ATOM 749 O O . GLU A 1 96 ? -0.181 -15.378 -21.959 1.00 80.06 96 GLU A O 1
ATOM 754 N N . ALA A 1 97 ? -1.453 -13.959 -20.779 1.00 75.56 97 ALA A N 1
ATOM 755 C CA . ALA A 1 97 ? -1.229 -12.825 -21.670 1.00 75.56 97 ALA A CA 1
ATOM 756 C C . ALA A 1 97 ? 0.255 -12.428 -21.727 1.00 75.56 97 ALA A C 1
ATOM 758 O O . ALA A 1 97 ? 0.786 -12.214 -22.816 1.00 75.56 97 ALA A O 1
ATOM 759 N N . ILE A 1 98 ? 0.943 -12.365 -20.581 1.00 73.38 98 ILE A N 1
ATOM 760 C CA . ILE A 1 98 ? 2.387 -12.088 -20.515 1.00 73.38 98 ILE A CA 1
ATOM 761 C C . ILE A 1 98 ? 3.176 -13.196 -21.224 1.00 73.38 98 ILE A C 1
ATOM 763 O O . ILE A 1 98 ? 4.060 -12.890 -22.023 1.00 73.38 98 ILE A O 1
ATOM 767 N N . ALA A 1 99 ? 2.837 -14.468 -20.994 1.00 78.00 99 ALA A N 1
ATOM 768 C CA . ALA A 1 99 ? 3.459 -15.601 -21.681 1.00 78.00 99 ALA A CA 1
ATOM 769 C C . ALA A 1 99 ? 3.243 -15.552 -23.206 1.00 78.00 99 ALA A C 1
ATOM 771 O O . ALA A 1 99 ? 4.122 -15.950 -23.967 1.00 78.00 99 ALA A O 1
ATOM 772 N N . ALA A 1 100 ? 2.113 -14.998 -23.656 1.00 81.25 100 ALA A N 1
ATOM 773 C CA . ALA A 1 100 ? 1.805 -14.740 -25.061 1.00 81.25 100 ALA A CA 1
ATOM 774 C C . ALA A 1 100 ? 2.442 -13.446 -25.621 1.00 81.25 100 ALA A C 1
ATOM 776 O O . ALA A 1 100 ? 2.201 -13.094 -26.776 1.00 81.25 100 ALA A O 1
ATOM 777 N N . GLY A 1 101 ? 3.258 -12.733 -24.834 1.00 76.50 101 GLY A N 1
ATOM 778 C CA . GLY A 1 101 ? 3.993 -11.537 -25.258 1.00 76.50 101 GLY A CA 1
ATOM 779 C C . GLY A 1 101 ? 3.268 -10.206 -25.029 1.00 76.50 101 GLY A C 1
ATOM 780 O O . GLY A 1 101 ? 3.715 -9.173 -25.535 1.00 76.50 101 GLY A O 1
ATOM 781 N N . ALA A 1 102 ? 2.160 -10.192 -24.281 1.00 71.88 102 ALA A N 1
ATOM 782 C CA . ALA A 1 102 ? 1.474 -8.954 -23.929 1.00 71.88 102 ALA A CA 1
ATOM 783 C C . ALA A 1 102 ? 2.314 -8.099 -22.971 1.00 71.88 102 ALA A C 1
ATOM 785 O O . ALA A 1 102 ? 2.973 -8.592 -22.055 1.00 71.88 102 ALA A O 1
ATOM 786 N N . GLN A 1 103 ? 2.241 -6.782 -23.158 1.00 65.25 103 GLN A N 1
ATOM 787 C CA . GLN A 1 103 ? 2.892 -5.836 -22.263 1.00 65.25 103 GLN A CA 1
ATOM 788 C C . GLN A 1 103 ? 2.102 -5.728 -20.945 1.00 65.25 103 GLN A C 1
ATOM 790 O O . GLN A 1 103 ? 0.908 -5.420 -20.977 1.00 65.25 103 GLN A O 1
ATOM 795 N N . PRO A 1 104 ? 2.745 -5.892 -19.777 1.00 59.34 104 PRO A N 1
ATOM 796 C CA . PRO A 1 104 ? 2.084 -5.865 -18.468 1.00 59.34 104 PRO A CA 1
ATOM 797 C C . PRO A 1 104 ? 1.625 -4.465 -18.021 1.00 59.34 104 PRO A C 1
ATOM 799 O O . PRO A 1 104 ? 1.154 -4.303 -16.898 1.00 59.34 104 PRO A O 1
ATOM 802 N N . ALA A 1 105 ? 1.728 -3.450 -18.885 1.00 56.66 105 ALA A N 1
ATOM 803 C CA . ALA A 1 105 ? 1.449 -2.050 -18.565 1.00 56.66 105 ALA A CA 1
ATOM 804 C C . ALA A 1 105 ? -0.010 -1.745 -18.178 1.00 56.66 105 ALA A C 1
ATOM 806 O O . ALA A 1 105 ? -0.306 -0.643 -17.736 1.00 56.66 105 ALA A O 1
ATOM 807 N N . ARG A 1 106 ? -0.931 -2.704 -18.337 1.00 58.34 106 ARG A N 1
ATOM 808 C CA . ARG A 1 106 ? -2.313 -2.582 -17.844 1.00 58.34 106 ARG A CA 1
ATOM 809 C C . ARG A 1 106 ? -2.508 -3.072 -16.407 1.00 58.34 106 ARG A C 1
ATOM 811 O O . ARG A 1 106 ? -3.577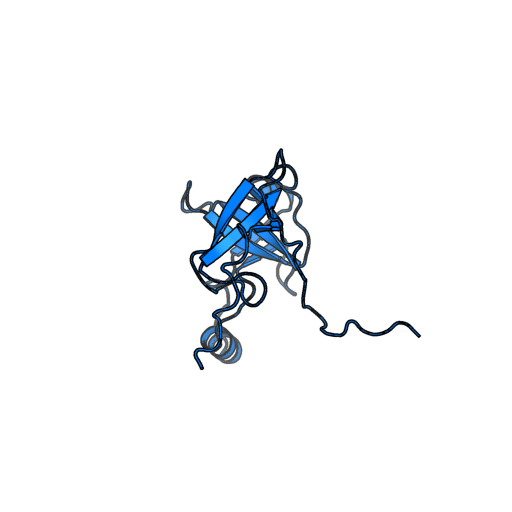 -2.839 -15.858 1.00 58.34 106 ARG A O 1
ATOM 818 N N . TRP A 1 107 ? -1.531 -3.774 -15.830 1.00 69.88 107 TRP A N 1
ATOM 819 C CA . TRP A 1 107 ? -1.668 -4.429 -14.523 1.00 69.88 107 TRP A CA 1
ATOM 820 C C . TRP A 1 107 ? -0.891 -3.733 -13.406 1.00 69.88 107 TRP A C 1
ATOM 822 O O . TRP A 1 107 ? -1.329 -3.715 -12.261 1.00 69.88 107 TRP A O 1
ATOM 832 N N . CYS A 1 108 ? 0.253 -3.147 -13.749 1.00 79.00 108 CYS A N 1
ATOM 833 C CA . CYS A 1 108 ? 1.099 -2.419 -12.817 1.00 79.00 108 CYS A CA 1
ATOM 834 C C . CYS A 1 108 ? 1.369 -1.029 -13.378 1.00 79.00 108 CYS A C 1
ATOM 836 O O . CYS A 1 108 ? 1.553 -0.880 -14.590 1.00 79.00 108 CYS A O 1
ATOM 838 N N . ASP A 1 109 ? 1.456 -0.048 -12.493 1.00 86.88 109 ASP A N 1
ATOM 839 C CA . ASP A 1 109 ? 2.025 1.253 -12.816 1.00 86.88 109 ASP A CA 1
ATOM 840 C C . ASP A 1 109 ? 3.496 1.260 -12.391 1.00 86.88 109 ASP A C 1
ATOM 842 O O . ASP A 1 109 ? 3.902 0.531 -11.484 1.00 86.88 109 ASP A O 1
ATOM 846 N N . PHE A 1 110 ? 4.340 1.995 -13.099 1.00 89.38 110 PHE A N 1
ATOM 847 C CA . PHE A 1 110 ? 5.783 1.845 -12.963 1.00 89.38 110 PHE A CA 1
ATOM 848 C C . PHE A 1 110 ? 6.541 3.096 -13.380 1.00 89.38 110 PHE A C 1
ATOM 850 O O . PHE A 1 110 ? 6.003 4.012 -13.996 1.00 89.38 110 PHE A O 1
ATOM 857 N N . GLY A 1 111 ? 7.835 3.120 -13.068 1.00 90.00 111 GLY A N 1
ATOM 858 C CA . GLY A 1 111 ? 8.677 4.270 -13.380 1.00 90.00 111 GLY A CA 1
ATOM 859 C C . GLY A 1 111 ? 8.665 5.336 -12.293 1.00 90.00 111 GLY A C 1
ATOM 860 O O . GLY A 1 111 ? 9.130 6.456 -12.517 1.00 90.00 111 GLY A O 1
ATOM 861 N N . TYR A 1 112 ? 8.130 5.015 -11.115 1.00 93.88 112 TYR A N 1
ATOM 862 C CA . TYR A 1 112 ? 8.075 5.963 -10.021 1.00 93.88 112 TYR A CA 1
ATOM 863 C C . TYR A 1 112 ? 9.468 6.198 -9.433 1.00 93.88 112 TYR A C 1
ATOM 865 O O . TYR A 1 112 ? 10.193 5.267 -9.078 1.00 93.88 112 TYR A O 1
ATOM 873 N N . LYS A 1 113 ? 9.828 7.471 -9.267 1.00 96.25 113 LYS A N 1
ATOM 874 C CA . LYS A 1 113 ? 10.900 7.859 -8.341 1.00 96.25 113 LYS A CA 1
ATOM 875 C C . LYS A 1 113 ? 10.394 7.717 -6.908 1.00 96.25 113 LYS A C 1
ATOM 877 O O . LYS A 1 113 ? 9.196 7.872 -6.678 1.00 96.25 113 LYS A O 1
ATOM 882 N N . THR A 1 114 ? 11.292 7.467 -5.959 1.00 96.50 114 THR A N 1
ATOM 883 C CA . THR A 1 114 ? 10.938 7.249 -4.547 1.00 96.50 114 THR A CA 1
ATOM 884 C C . THR A 1 114 ? 10.094 8.388 -3.978 1.00 96.50 114 THR A C 1
ATOM 886 O O . THR A 1 114 ? 9.059 8.134 -3.374 1.00 96.50 114 THR A O 1
ATOM 889 N N . GLU A 1 115 ? 10.473 9.640 -4.227 1.00 97.00 115 GLU A N 1
ATOM 890 C CA . GLU A 1 115 ? 9.774 10.818 -3.701 1.00 97.00 115 GLU A CA 1
ATOM 891 C C . GLU A 1 115 ? 8.374 10.946 -4.310 1.00 97.00 115 GLU A C 1
ATOM 893 O O . GLU A 1 115 ? 7.396 11.158 -3.600 1.00 97.00 115 GLU A O 1
ATOM 898 N N . ALA A 1 116 ? 8.269 10.732 -5.624 1.00 94.56 116 ALA A N 1
ATOM 899 C CA . ALA A 1 116 ? 6.998 10.788 -6.336 1.00 94.56 116 ALA A CA 1
ATOM 900 C C . ALA A 1 116 ? 6.042 9.659 -5.923 1.00 94.56 116 ALA A C 1
ATOM 902 O O . ALA A 1 116 ? 4.830 9.860 -5.937 1.00 94.56 116 ALA A O 1
ATOM 903 N N . LEU A 1 117 ? 6.569 8.476 -5.580 1.00 96.00 117 LEU A N 1
ATOM 904 C CA . LEU A 1 117 ? 5.760 7.393 -5.027 1.00 96.00 117 LEU A CA 1
ATOM 905 C C . LEU A 1 117 ? 5.320 7.716 -3.601 1.00 96.00 117 LEU A C 1
ATOM 907 O O . LEU A 1 117 ? 4.141 7.584 -3.300 1.00 96.00 117 LEU A O 1
ATOM 911 N N . ARG A 1 118 ? 6.236 8.196 -2.750 1.00 96.88 118 ARG A N 1
ATOM 912 C CA . ARG A 1 118 ? 5.959 8.564 -1.353 1.00 96.88 118 ARG A CA 1
ATOM 913 C C . ARG A 1 118 ? 4.790 9.542 -1.231 1.00 96.88 118 ARG A C 1
ATOM 915 O O . ARG A 1 118 ? 3.936 9.355 -0.380 1.00 96.88 118 ARG A O 1
ATOM 922 N N . GLU A 1 119 ? 4.696 10.529 -2.123 1.00 95.56 119 GLU A N 1
ATOM 923 C CA . GLU A 1 119 ? 3.567 11.477 -2.177 1.00 95.56 119 GLU A CA 1
ATOM 924 C C . GLU A 1 119 ? 2.198 10.821 -2.454 1.00 95.56 119 GLU A C 1
ATOM 926 O O . GLU A 1 119 ? 1.161 11.459 -2.284 1.00 95.56 119 GLU A O 1
ATOM 931 N N . ARG A 1 120 ? 2.176 9.567 -2.919 1.00 95.38 120 ARG A N 1
ATOM 932 C CA . ARG A 1 120 ? 0.967 8.809 -3.279 1.00 95.38 120 ARG A CA 1
ATOM 933 C C . ARG A 1 120 ? 0.618 7.712 -2.293 1.00 95.38 120 ARG A C 1
ATOM 935 O O . ARG A 1 120 ? -0.510 7.220 -2.327 1.00 95.38 120 ARG A O 1
ATOM 942 N N . LEU A 1 121 ? 1.565 7.312 -1.453 1.00 97.50 121 LEU A N 1
ATOM 943 C CA . LEU A 1 121 ? 1.334 6.312 -0.426 1.00 97.50 121 LEU A CA 1
ATOM 944 C C . LEU A 1 121 ? 0.653 6.996 0.757 1.00 97.50 121 LEU A C 1
ATOM 946 O O . LEU A 1 121 ? 1.195 7.917 1.354 1.00 97.50 121 LEU A O 1
ATOM 950 N N . MET A 1 122 ? -0.560 6.556 1.070 1.00 97.88 122 MET A N 1
ATOM 951 C CA . MET A 1 122 ? -1.362 7.060 2.188 1.00 97.88 122 MET A CA 1
ATOM 952 C C . MET A 1 122 ? -1.011 6.364 3.509 1.00 97.88 122 MET A C 1
ATOM 954 O O . MET A 1 122 ? -1.511 6.756 4.558 1.00 97.88 122 MET A O 1
ATOM 958 N N . GLY A 1 123 ? -0.189 5.315 3.446 1.00 98.06 123 GLY A N 1
ATOM 959 C CA . GLY A 1 123 ? 0.295 4.558 4.592 1.00 98.06 123 GLY A CA 1
ATOM 960 C C . GLY A 1 123 ? 0.540 3.085 4.268 1.00 98.06 123 GLY A C 1
ATOM 961 O O . GLY A 1 123 ? -0.082 2.527 3.354 1.00 98.06 123 GLY A O 1
ATOM 962 N N . ARG A 1 124 ? 1.437 2.443 5.021 1.00 98.19 124 ARG A N 1
ATOM 963 C CA . ARG A 1 124 ? 1.732 1.006 4.905 1.00 98.19 124 ARG A CA 1
ATOM 964 C C . ARG A 1 124 ? 0.624 0.171 5.537 1.00 98.19 124 ARG A C 1
ATOM 966 O O . ARG A 1 124 ? 0.112 0.516 6.600 1.00 98.19 124 ARG A O 1
ATOM 973 N N . ILE A 1 125 ? 0.299 -0.967 4.928 1.00 97.75 125 ILE A N 1
ATOM 974 C CA . ILE A 1 125 ? -0.540 -1.987 5.558 1.00 97.75 125 ILE A CA 1
ATOM 975 C C . ILE A 1 125 ? 0.291 -2.742 6.601 1.00 97.75 125 ILE A C 1
ATOM 977 O O . ILE A 1 125 ? 1.277 -3.415 6.281 1.00 97.75 125 ILE A O 1
ATOM 981 N N . VAL A 1 126 ? -0.120 -2.640 7.862 1.00 96.88 126 VAL A N 1
ATOM 982 C CA . VAL A 1 126 ? 0.588 -3.234 9.008 1.00 96.88 126 VAL A CA 1
ATOM 983 C C . VAL A 1 126 ? -0.200 -4.352 9.684 1.00 96.88 126 VAL A C 1
ATOM 985 O O . VAL A 1 126 ? 0.360 -5.102 10.484 1.00 96.88 126 VAL A O 1
ATOM 988 N N . GLY A 1 127 ? -1.480 -4.511 9.350 1.00 96.25 127 GLY A N 1
ATOM 989 C CA . GLY A 1 127 ? -2.305 -5.546 9.950 1.00 96.25 127 GLY A CA 1
ATOM 990 C C . GLY A 1 127 ? -3.670 -5.729 9.308 1.00 96.25 127 GLY A C 1
ATOM 991 O O . GLY A 1 127 ? -4.015 -5.073 8.329 1.00 96.25 127 GLY A O 1
ATOM 992 N N . LEU A 1 128 ? -4.455 -6.596 9.932 1.00 96.31 128 LEU A N 1
ATOM 993 C CA . LEU A 1 128 ? -5.871 -6.811 9.669 1.00 96.31 128 LEU A CA 1
ATOM 994 C C . LEU A 1 128 ? -6.668 -6.479 10.927 1.00 96.31 128 LEU A C 1
ATOM 996 O O . LEU A 1 128 ? -6.223 -6.747 12.040 1.00 96.31 128 LEU A O 1
ATOM 1000 N N . PHE A 1 129 ? -7.848 -5.903 10.757 1.00 95.31 129 PHE A N 1
ATOM 1001 C CA . PHE A 1 129 ? -8.812 -5.694 11.821 1.00 95.31 129 PHE A CA 1
ATOM 1002 C C . PHE A 1 129 ? -9.851 -6.806 11.802 1.00 95.31 129 PHE A C 1
ATOM 1004 O O . PHE A 1 129 ? -10.507 -7.040 10.787 1.00 95.31 129 PHE A O 1
ATOM 1011 N N . GLN A 1 130 ? -10.042 -7.438 12.955 1.00 91.00 130 GLN A N 1
ATOM 1012 C CA . GLN A 1 130 ? -11.078 -8.431 13.171 1.00 91.00 130 GLN A CA 1
ATOM 1013 C C . GLN A 1 130 ? -11.810 -8.104 14.475 1.00 91.00 130 GLN A C 1
ATOM 1015 O O . GLN A 1 130 ? -11.362 -8.441 15.570 1.00 91.00 130 GLN A O 1
ATOM 1020 N N . SER A 1 131 ? -12.956 -7.431 14.347 1.00 76.88 131 SER A N 1
ATOM 1021 C CA .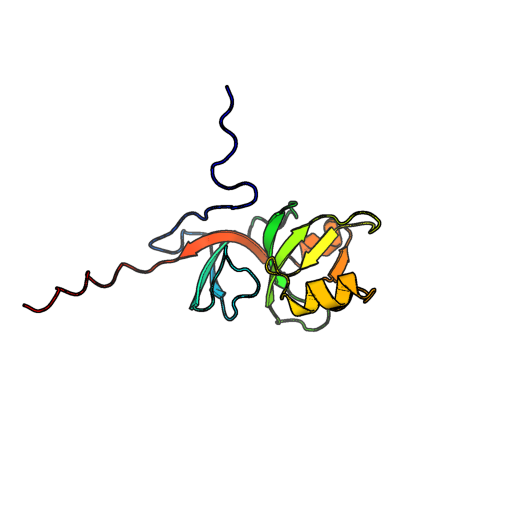 SER A 1 131 ? -13.894 -7.198 15.450 1.00 76.88 131 SER A CA 1
ATOM 1022 C C . SER A 1 131 ? -14.431 -8.545 15.931 1.00 76.88 131 SER A C 1
ATOM 1024 O O . SER A 1 131 ? -15.295 -9.100 15.263 1.00 76.88 131 SER A O 1
ATOM 1026 N N . THR A 1 132 ? -13.888 -9.068 17.034 1.00 66.56 132 THR A N 1
ATOM 1027 C CA . THR A 1 132 ? -14.345 -10.236 17.820 1.00 66.56 132 THR A CA 1
ATOM 1028 C C . THR A 1 132 ? -15.203 -11.280 17.090 1.00 66.56 132 THR A C 1
ATOM 1030 O O . THR A 1 132 ? -16.381 -11.055 16.823 1.00 66.56 132 THR A O 1
ATOM 1033 N N . TYR A 1 133 ? -14.597 -12.453 16.879 1.00 57.38 133 TYR A N 1
ATOM 1034 C CA . TYR A 1 133 ? -15.213 -13.784 16.752 1.00 57.38 133 TYR A CA 1
ATOM 1035 C C . TYR A 1 133 ? -16.732 -13.837 17.026 1.00 57.38 133 TYR A C 1
ATOM 1037 O O . TYR A 1 133 ? -17.170 -13.600 18.152 1.00 57.38 133 TYR A O 1
ATOM 1045 N N . SER A 1 134 ? -17.523 -14.242 16.028 1.00 53.00 134 SER A N 1
ATOM 1046 C CA . SER A 1 134 ? -18.801 -14.905 16.312 1.00 53.00 134 SER A CA 1
ATOM 1047 C C . SER A 1 134 ? -18.487 -16.274 16.923 1.00 53.00 134 SER A C 1
ATOM 1049 O O . SER A 1 134 ? -17.523 -16.924 16.513 1.00 53.00 134 SER A O 1
ATOM 1051 N N . GLU A 1 135 ? -19.234 -16.671 17.954 1.00 51.88 135 GLU A N 1
ATOM 1052 C CA . GLU A 1 135 ? -19.063 -17.953 18.649 1.00 51.88 135 GLU A CA 1
ATOM 1053 C C . GLU A 1 135 ? -18.949 -19.125 17.656 1.00 51.88 135 GLU A C 1
ATOM 1055 O O . GLU A 1 135 ? -19.567 -19.080 16.585 1.00 51.88 135 GLU A O 1
ATOM 1060 N N . PRO A 1 136 ? -18.188 -20.192 17.974 1.00 51.47 136 PRO A N 1
ATOM 1061 C CA . PRO A 1 136 ? -18.273 -21.412 17.187 1.00 51.47 136 PRO A CA 1
ATOM 1062 C C . PRO A 1 136 ? -19.740 -21.841 17.157 1.00 51.47 136 PRO A C 1
ATOM 1064 O O . PRO A 1 136 ? -20.359 -21.989 18.209 1.00 51.47 136 PRO A O 1
ATOM 1067 N N . MET A 1 137 ? -20.301 -22.014 15.957 1.00 54.28 137 MET A N 1
ATOM 1068 C CA . MET A 1 137 ? -21.599 -22.660 15.803 1.00 54.28 137 MET A CA 1
ATOM 1069 C C . MET A 1 137 ? -21.568 -23.963 16.600 1.00 54.28 137 MET A C 1
ATOM 1071 O O . MET A 1 137 ? -20.782 -24.858 16.275 1.00 54.28 137 MET A O 1
ATOM 1075 N N . GLU A 1 138 ? -22.401 -24.068 17.637 1.00 51.16 138 GLU A N 1
ATOM 1076 C CA . GLU A 1 138 ? -22.638 -25.355 18.270 1.00 51.16 138 GLU A CA 1
ATOM 1077 C C . GLU A 1 138 ? -23.102 -26.314 17.176 1.00 51.16 138 GLU A C 1
ATOM 1079 O O . GLU A 1 138 ? -24.068 -26.049 16.453 1.00 51.16 138 GLU A O 1
ATOM 1084 N N . ALA A 1 139 ? -22.363 -27.410 17.011 1.00 53.44 139 ALA A N 1
ATOM 1085 C CA . ALA A 1 139 ? -22.819 -28.525 16.213 1.00 53.44 139 ALA A CA 1
ATOM 1086 C C . ALA A 1 139 ? -24.126 -29.009 16.849 1.00 53.44 139 ALA A C 1
ATOM 1088 O O . ALA A 1 139 ? -24.113 -29.627 17.914 1.00 53.44 139 ALA A O 1
ATOM 1089 N N . GLY A 1 140 ? -25.247 -28.646 16.224 1.00 57.72 140 GLY A N 1
ATOM 1090 C CA . GLY A 1 140 ? -26.563 -29.142 16.591 1.00 57.72 140 GLY A CA 1
ATOM 1091 C C . GLY A 1 140 ? -26.538 -30.667 16.640 1.00 57.72 140 GLY A C 1
ATOM 1092 O O . GLY A 1 140 ? -26.019 -31.307 15.723 1.00 57.72 140 GLY A O 1
ATOM 1093 N N . GLN A 1 141 ? -27.040 -31.182 17.761 1.00 43.62 141 GLN A N 1
ATOM 1094 C CA . GLN A 1 141 ? -27.154 -32.592 18.136 1.00 43.62 141 GLN A CA 1
ATOM 1095 C C . GLN A 1 141 ? -27.879 -33.451 17.097 1.00 43.62 141 GLN A C 1
ATOM 1097 O O . GLN A 1 141 ? -28.836 -32.945 16.465 1.00 43.62 141 GLN A O 1
#

Radius of gyration: 17.34 Å; chains: 1; bounding box: 48×44×44 Å

Secondary structure (DSSP, 8-state):
--PPPSSTTPPPPEEESSPPTT-EEEE--SSTTTTTS-TT-EEEEETT-----TTEEEEEE-TTSTT-EEEEEEE--TT--SEEEE-S---HHHHHHHHTT--GGGT-EEEE-HHHHHTTEEEEEEEEE----PPP-----

pLDDT: mean 84.79, std 15.35, range [40.5, 98.25]

Foldseek 3Di:
DDDDPPDPLDDEFDEDQDQDPQKDWDADCACLQPPHDHHGWIFIFNQVDLFADASFWFWFADPVDGPDTDIWGWHDDPPAPFIKIFGPDDPVVLVVCVVVVHDCCVGIDGDDDRVRSSVGGSGTGRHIYDNDDDDPPPPDD